Protein AF-A0A0F8YX59-F1 (afdb_monomer_lite)

Radius of gyration: 26.16 Å; chains: 1; bounding box: 55×34×69 Å

Structure (mmCIF, N/CA/C/O backbone):
data_AF-A0A0F8YX59-F1
#
_entry.id   AF-A0A0F8YX59-F1
#
loop_
_atom_site.group_PDB
_atom_site.id
_atom_site.type_symbol
_atom_site.label_atom_id
_atom_site.label_alt_id
_atom_site.label_comp_id
_atom_site.label_asym_id
_atom_site.label_entity_id
_atom_site.label_seq_id
_atom_site.pdbx_PDB_ins_code
_atom_site.Cartn_x
_atom_site.Cartn_y
_atom_site.Cartn_z
_atom_site.occupancy
_atom_site.B_iso_or_equiv
_atom_site.auth_seq_id
_atom_site.auth_comp_id
_atom_site.auth_asym_id
_atom_site.auth_atom_id
_atom_site.pdbx_PDB_model_num
ATOM 1 N N . ALA A 1 1 ? 4.159 14.745 10.167 1.00 48.19 1 ALA A N 1
ATOM 2 C CA . ALA A 1 1 ? 3.429 13.481 9.904 1.00 48.19 1 ALA A CA 1
ATOM 3 C C . ALA A 1 1 ? 4.314 12.383 9.289 1.00 48.19 1 ALA A C 1
ATOM 5 O O . ALA A 1 1 ? 4.331 11.285 9.830 1.00 48.19 1 ALA A O 1
ATOM 6 N N . MET A 1 2 ? 5.107 12.657 8.238 1.00 51.47 2 MET A N 1
ATOM 7 C CA . MET A 1 2 ? 5.949 11.642 7.561 1.00 51.47 2 MET A CA 1
ATOM 8 C C . MET A 1 2 ? 7.011 10.942 8.440 1.00 51.47 2 MET A C 1
ATOM 10 O O . MET A 1 2 ? 7.441 9.840 8.114 1.00 51.47 2 MET A O 1
ATOM 14 N N . SER A 1 3 ? 7.411 11.537 9.572 1.00 54.84 3 SER A N 1
ATOM 15 C CA . SER A 1 3 ? 8.396 10.950 10.503 1.00 54.84 3 SER A CA 1
ATOM 16 C C . SER A 1 3 ? 7.905 9.672 11.212 1.00 54.84 3 SER A C 1
ATOM 18 O O . SER A 1 3 ? 8.717 8.878 11.672 1.00 54.84 3 SER A O 1
ATOM 20 N N . MET A 1 4 ? 6.587 9.422 11.268 1.00 62.47 4 MET A N 1
ATOM 21 C CA . MET A 1 4 ? 6.027 8.251 11.968 1.00 62.47 4 MET A CA 1
ATOM 22 C C . MET A 1 4 ? 5.917 6.983 11.107 1.00 62.47 4 MET A C 1
ATOM 24 O O . MET A 1 4 ? 5.561 5.920 11.624 1.00 62.47 4 MET A O 1
ATOM 28 N N . ILE A 1 5 ? 6.207 7.062 9.807 1.00 66.31 5 ILE A N 1
ATOM 29 C CA . ILE A 1 5 ? 6.202 5.898 8.912 1.00 66.31 5 ILE A CA 1
ATOM 30 C C . ILE A 1 5 ? 7.367 4.982 9.326 1.00 66.31 5 ILE A C 1
ATOM 32 O O . ILE A 1 5 ? 8.494 5.464 9.431 1.00 66.31 5 ILE A O 1
ATOM 36 N N . ARG A 1 6 ? 7.080 3.686 9.564 1.00 64.44 6 ARG A N 1
ATOM 37 C CA . ARG A 1 6 ? 7.942 2.640 10.182 1.00 64.44 6 ARG A CA 1
ATOM 38 C C . ARG A 1 6 ? 7.880 2.515 11.720 1.00 64.44 6 ARG A C 1
ATOM 40 O O . ARG A 1 6 ? 8.476 1.600 12.270 1.00 64.44 6 ARG A O 1
ATOM 47 N N . SER A 1 7 ? 7.122 3.358 12.432 1.00 69.50 7 SER 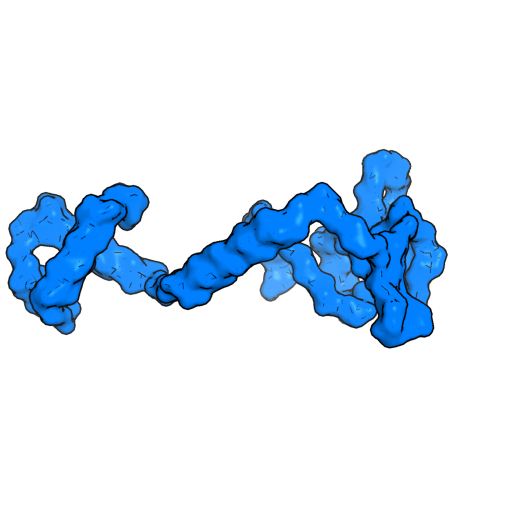A N 1
ATOM 48 C CA . SER A 1 7 ? 6.976 3.238 13.905 1.00 69.50 7 SER A CA 1
ATOM 49 C C . SER A 1 7 ? 6.127 2.046 14.369 1.00 69.50 7 SER A C 1
ATOM 51 O O . SER A 1 7 ? 6.234 1.604 15.510 1.00 69.50 7 SER A O 1
ATOM 53 N N . LYS A 1 8 ? 5.268 1.527 13.491 1.00 68.06 8 LYS A N 1
ATOM 54 C CA . LYS A 1 8 ? 4.422 0.355 13.723 1.00 68.06 8 LYS A CA 1
ATOM 55 C C . LYS A 1 8 ? 4.733 -0.659 12.627 1.00 68.06 8 LYS A C 1
ATOM 57 O O . LYS A 1 8 ? 4.971 -0.247 11.494 1.00 68.06 8 LYS A O 1
ATOM 62 N N . ASN A 1 9 ? 4.727 -1.953 12.952 1.00 74.75 9 ASN A N 1
ATOM 63 C CA . ASN A 1 9 ? 4.936 -3.046 11.994 1.00 74.75 9 ASN A CA 1
ATOM 64 C C . ASN A 1 9 ? 3.715 -3.192 11.060 1.00 74.75 9 ASN A C 1
ATOM 66 O O . ASN A 1 9 ? 2.947 -4.143 11.156 1.00 74.75 9 ASN A O 1
ATOM 70 N N . ILE A 1 10 ? 3.474 -2.165 10.247 1.00 82.88 10 ILE A N 1
ATOM 71 C CA . ILE A 1 10 ? 2.327 -2.008 9.359 1.00 82.88 10 ILE A CA 1
ATOM 72 C C . ILE A 1 10 ? 2.874 -1.748 7.961 1.00 82.88 10 ILE A C 1
ATOM 74 O O . ILE A 1 10 ? 3.751 -0.901 7.780 1.00 82.88 10 ILE A O 1
ATOM 78 N N . PHE A 1 11 ? 2.317 -2.441 6.974 1.00 83.00 11 PHE A N 1
ATOM 79 C CA . PHE A 1 11 ? 2.563 -2.149 5.570 1.00 83.00 11 PHE A CA 1
ATOM 80 C C . PHE A 1 11 ? 1.664 -0.996 5.125 1.00 83.00 11 PHE A C 1
ATOM 82 O O . PHE A 1 11 ? 0.449 -1.038 5.315 1.00 83.00 11 PHE A O 1
ATOM 89 N N . VAL A 1 12 ? 2.267 0.047 4.557 1.00 85.38 12 VAL A N 1
ATOM 90 C CA . VAL A 1 12 ? 1.553 1.214 4.029 1.00 85.38 12 VAL A CA 1
ATOM 91 C C . VAL A 1 12 ? 1.833 1.304 2.537 1.00 85.38 12 VAL A C 1
ATOM 93 O O . VAL A 1 12 ? 2.986 1.443 2.132 1.00 85.38 12 VAL A O 1
ATOM 96 N N . THR A 1 13 ? 0.778 1.242 1.730 1.00 89.62 13 THR A N 1
ATOM 97 C CA . THR A 1 13 ? 0.858 1.362 0.271 1.00 89.62 13 THR A CA 1
ATOM 98 C C . THR A 1 13 ? 0.258 2.694 -0.156 1.00 89.62 13 THR A C 1
ATOM 100 O O . THR A 1 13 ? -0.858 3.029 0.235 1.00 89.62 13 THR A O 1
ATOM 103 N N . PHE A 1 14 ? 1.001 3.456 -0.957 1.00 89.19 14 PHE A N 1
ATOM 104 C CA . PHE A 1 14 ? 0.532 4.710 -1.541 1.00 89.19 14 PHE A CA 1
ATOM 105 C C . PHE A 1 14 ? 0.180 4.484 -3.010 1.00 89.19 14 PHE A C 1
ATOM 107 O O . PHE A 1 14 ? 1.041 4.084 -3.793 1.00 89.19 14 PHE A O 1
ATOM 114 N N . CYS A 1 15 ? -1.066 4.766 -3.385 1.00 91.75 15 CYS A N 1
ATOM 115 C CA . CYS A 1 15 ? -1.487 4.801 -4.782 1.00 91.75 15 CYS A CA 1
ATOM 116 C C . CYS A 1 15 ? -1.291 6.223 -5.312 1.00 91.75 15 CYS A C 1
ATOM 118 O O . CYS A 1 15 ? -2.032 7.131 -4.941 1.00 91.75 15 CYS A O 1
ATOM 120 N N . VAL A 1 16 ? -0.268 6.414 -6.142 1.00 92.06 16 VAL A N 1
ATOM 121 C CA . VAL A 1 16 ? 0.068 7.705 -6.755 1.00 92.06 16 VAL A CA 1
ATOM 122 C C . VAL A 1 16 ? 0.215 7.554 -8.261 1.00 92.06 16 VAL A C 1
ATOM 124 O O . VAL A 1 16 ? 0.621 6.495 -8.735 1.00 92.06 16 VAL A O 1
ATOM 127 N N . ASN A 1 17 ? -0.076 8.623 -9.004 1.00 91.12 17 ASN A N 1
ATOM 128 C CA . ASN A 1 17 ? 0.051 8.632 -10.465 1.00 91.12 17 ASN A CA 1
ATOM 129 C C . ASN A 1 17 ? 1.503 8.416 -10.906 1.00 91.12 17 ASN A C 1
ATOM 131 O O . ASN A 1 17 ? 1.777 7.676 -11.847 1.00 91.12 17 ASN A O 1
ATOM 135 N N . SER A 1 18 ? 2.442 9.050 -10.204 1.00 92.31 18 SER A N 1
ATOM 136 C CA . SER A 1 18 ? 3.867 8.907 -10.450 1.00 92.31 18 SER A CA 1
ATOM 137 C C . SER A 1 18 ? 4.631 8.930 -9.137 1.00 92.31 18 SER A C 1
ATOM 139 O O . SER A 1 18 ? 4.351 9.727 -8.241 1.00 92.31 18 SER A O 1
ATOM 141 N N . ILE A 1 19 ? 5.651 8.079 -9.027 1.00 94.25 19 ILE A N 1
ATOM 142 C CA . ILE A 1 19 ? 6.541 8.112 -7.866 1.00 94.25 19 ILE A CA 1
ATOM 143 C C . ILE A 1 19 ? 7.356 9.409 -7.810 1.00 94.25 19 ILE A C 1
ATOM 145 O O . ILE A 1 19 ? 7.776 9.831 -6.736 1.00 94.25 19 ILE A O 1
ATOM 149 N N . PHE A 1 20 ? 7.584 10.053 -8.956 1.00 95.00 20 PHE A N 1
ATOM 150 C CA . PHE A 1 20 ? 8.429 11.243 -9.055 1.00 95.00 20 PHE A CA 1
ATOM 151 C C . PHE A 1 20 ? 7.801 12.489 -8.412 1.00 95.00 20 PHE A C 1
ATOM 153 O O . PHE A 1 20 ? 8.545 13.397 -8.030 1.00 95.00 20 PHE A O 1
ATOM 160 N N . ASP A 1 21 ? 6.479 12.479 -8.215 1.00 93.25 21 ASP A N 1
ATOM 161 C CA . ASP A 1 21 ? 5.724 13.526 -7.513 1.00 93.25 21 ASP A CA 1
ATOM 162 C C . ASP A 1 21 ? 5.882 13.445 -5.990 1.00 93.25 21 ASP A C 1
ATOM 164 O O . ASP A 1 21 ? 5.638 14.416 -5.273 1.00 93.25 21 ASP A O 1
ATOM 168 N N . LEU A 1 22 ? 6.301 12.288 -5.469 1.00 92.06 22 LEU A N 1
ATOM 169 C CA . LEU A 1 22 ? 6.514 12.115 -4.039 1.00 92.06 22 LEU A CA 1
ATOM 170 C C . LEU A 1 22 ? 7.731 12.907 -3.560 1.00 92.06 22 LEU A C 1
ATOM 172 O O . LEU A 1 22 ? 8.719 13.081 -4.281 1.00 92.06 22 LEU A O 1
ATOM 176 N N . ASP A 1 23 ? 7.690 13.330 -2.296 1.00 91.75 23 ASP A N 1
ATOM 177 C CA . ASP A 1 23 ? 8.824 13.994 -1.662 1.00 91.75 23 ASP A CA 1
ATOM 178 C C . ASP A 1 23 ? 10.056 13.072 -1.620 1.00 91.75 23 ASP A C 1
ATOM 180 O O . ASP A 1 23 ? 9.971 11.865 -1.364 1.00 91.75 23 ASP A O 1
ATOM 184 N N . LYS A 1 24 ? 11.232 13.660 -1.847 1.00 91.31 24 LYS A N 1
ATOM 185 C CA . LYS A 1 24 ? 12.509 12.949 -1.974 1.00 91.31 24 LYS A CA 1
ATOM 186 C C . LYS A 1 24 ? 12.805 12.112 -0.733 1.00 91.31 24 LYS A C 1
ATOM 188 O O . LYS A 1 24 ? 13.257 10.975 -0.851 1.00 91.31 24 LYS A O 1
ATOM 193 N N . ASN A 1 25 ? 12.529 12.653 0.450 1.00 90.25 25 ASN A N 1
ATOM 194 C CA . ASN A 1 25 ? 12.777 11.958 1.711 1.00 90.25 25 ASN A CA 1
ATOM 195 C C . ASN A 1 25 ? 11.891 10.718 1.877 1.00 90.25 25 ASN A C 1
ATOM 197 O O . ASN A 1 25 ? 12.344 9.704 2.411 1.00 90.25 25 ASN A O 1
ATOM 201 N N . LEU A 1 26 ? 10.649 10.767 1.388 1.00 90.00 26 LEU 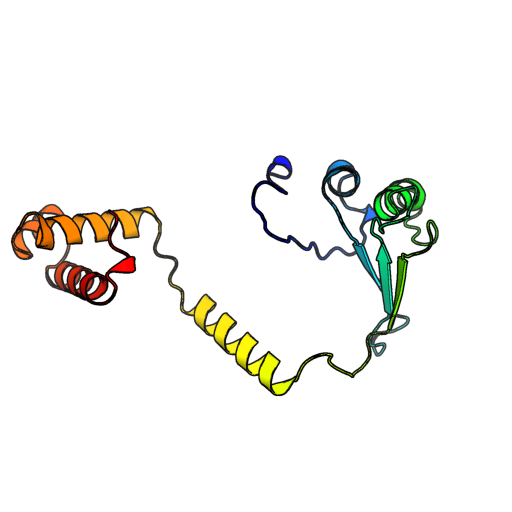A N 1
ATOM 202 C CA . LEU A 1 26 ? 9.743 9.625 1.441 1.00 90.00 26 LEU A CA 1
ATOM 203 C C . LEU A 1 26 ? 10.289 8.479 0.584 1.00 90.00 26 LEU A C 1
ATOM 205 O O . LEU A 1 26 ? 10.465 7.367 1.082 1.00 90.00 26 LEU A O 1
ATOM 209 N N . VAL A 1 27 ? 10.633 8.762 -0.673 1.00 91.88 27 VAL A N 1
ATOM 210 C CA . VAL A 1 27 ? 11.093 7.726 -1.608 1.00 91.88 27 VAL A CA 1
ATOM 211 C C . VAL A 1 27 ? 12.472 7.184 -1.228 1.00 91.88 27 VAL A C 1
ATOM 213 O O . VAL A 1 27 ? 12.684 5.976 -1.240 1.00 91.88 27 VAL A O 1
ATOM 216 N N . LEU A 1 28 ? 13.418 8.045 -0.840 1.00 91.81 28 LEU A N 1
ATOM 217 C CA . LEU A 1 28 ? 14.796 7.613 -0.582 1.00 91.81 28 LEU A CA 1
ATOM 218 C C . LEU A 1 28 ? 15.013 6.973 0.794 1.00 91.81 28 LEU A C 1
ATOM 220 O O . LEU A 1 28 ? 15.951 6.187 0.957 1.00 91.81 28 LEU A O 1
ATOM 224 N N . SER A 1 29 ? 14.199 7.308 1.796 1.00 89.00 29 SER A N 1
ATOM 225 C CA . SER A 1 29 ? 14.434 6.860 3.177 1.00 89.00 29 SER A CA 1
ATOM 226 C C . SER A 1 29 ? 13.350 5.943 3.736 1.00 89.00 29 SER A C 1
ATOM 228 O O . SER A 1 29 ? 13.616 5.256 4.729 1.00 89.00 29 SER A O 1
ATOM 230 N N . ARG A 1 30 ? 12.140 5.947 3.162 1.00 88.00 30 ARG A N 1
ATOM 231 C CA . ARG A 1 30 ? 10.971 5.258 3.735 1.00 88.00 30 ARG A CA 1
ATOM 232 C C . ARG A 1 30 ? 10.295 4.272 2.788 1.00 88.00 30 ARG A C 1
ATOM 234 O O . ARG A 1 30 ? 9.676 3.343 3.289 1.00 88.00 30 ARG A O 1
ATOM 241 N N . ALA A 1 31 ? 10.395 4.458 1.476 1.00 91.19 31 ALA A N 1
ATOM 242 C CA . ALA A 1 31 ? 9.832 3.516 0.520 1.00 91.19 31 ALA A CA 1
ATOM 243 C C . ALA A 1 31 ? 10.741 2.287 0.369 1.00 91.19 31 ALA A C 1
ATOM 245 O O . ALA A 1 31 ? 11.948 2.425 0.168 1.00 91.19 31 ALA A O 1
ATOM 246 N N . ASP A 1 32 ? 10.144 1.099 0.462 1.00 91.56 32 ASP A N 1
ATOM 247 C CA . ASP A 1 32 ? 10.854 -0.180 0.344 1.00 91.56 32 ASP A CA 1
ATOM 248 C C . ASP A 1 32 ? 10.614 -0.855 -1.025 1.00 91.56 32 ASP A C 1
ATOM 250 O O . ASP A 1 32 ? 11.463 -1.606 -1.510 1.00 91.56 32 ASP A O 1
ATOM 254 N N . ALA A 1 33 ? 9.483 -0.564 -1.680 1.00 94.12 33 ALA A N 1
ATOM 255 C CA . ALA A 1 33 ? 9.138 -1.094 -2.996 1.00 94.12 33 ALA A CA 1
ATOM 256 C C . ALA A 1 33 ? 8.225 -0.139 -3.783 1.00 94.12 33 ALA A C 1
ATOM 258 O O . ALA A 1 33 ? 7.444 0.617 -3.205 1.00 94.12 33 ALA A O 1
ATOM 259 N N . LEU A 1 34 ? 8.301 -0.222 -5.111 1.00 95.88 34 LEU A N 1
ATOM 260 C CA . LEU A 1 34 ? 7.383 0.400 -6.063 1.00 95.88 34 LEU A CA 1
ATOM 261 C C . LEU A 1 34 ? 6.814 -0.666 -6.991 1.00 95.88 34 LEU A C 1
ATOM 263 O O . LEU A 1 34 ? 7.561 -1.469 -7.548 1.00 95.88 34 LEU A O 1
ATOM 267 N N . LEU A 1 35 ? 5.507 -0.596 -7.219 1.00 95.62 35 LEU A N 1
ATOM 268 C CA . LEU A 1 35 ? 4.816 -1.311 -8.281 1.00 95.62 35 LEU A CA 1
ATOM 269 C C . LEU A 1 35 ? 4.308 -0.280 -9.295 1.00 95.62 35 LEU A C 1
ATOM 271 O O . LEU A 1 35 ? 3.329 0.414 -9.045 1.00 95.62 35 LEU A O 1
ATOM 275 N N . HIS A 1 36 ? 5.008 -0.140 -10.417 1.00 95.19 36 HIS A N 1
ATOM 276 C CA . HIS A 1 36 ? 4.606 0.747 -11.502 1.00 95.19 36 HIS A CA 1
ATOM 277 C C . HIS A 1 36 ? 3.644 0.007 -12.427 1.00 95.19 36 HIS A C 1
ATOM 279 O O . HIS A 1 36 ? 4.047 -0.942 -13.098 1.00 95.19 36 HIS A O 1
ATOM 285 N N . VAL A 1 37 ? 2.384 0.432 -12.446 1.00 92.94 37 VAL A N 1
ATOM 286 C CA . VAL A 1 37 ? 1.342 -0.126 -13.312 1.00 92.94 37 VAL A CA 1
ATOM 287 C C . VAL A 1 37 ? 1.209 0.741 -14.560 1.00 92.94 37 VAL A C 1
ATOM 289 O O . VAL A 1 37 ? 1.129 1.963 -14.455 1.00 92.94 37 VAL A O 1
ATOM 292 N N . TYR A 1 38 ? 1.198 0.112 -15.733 1.00 91.56 38 TYR A N 1
ATOM 293 C CA . TYR A 1 38 ? 1.093 0.788 -17.026 1.00 91.56 38 TYR A CA 1
ATOM 294 C C . TYR A 1 38 ? 0.319 -0.073 -18.030 1.00 91.56 38 TYR A C 1
ATOM 296 O O . TYR A 1 38 ? 0.364 -1.299 -17.975 1.00 91.56 38 TYR A O 1
ATOM 304 N N . GLY A 1 39 ? -0.391 0.553 -18.963 1.00 89.62 39 GLY A N 1
ATOM 305 C CA . GLY A 1 39 ? -1.186 -0.125 -19.990 1.00 89.62 39 GLY A CA 1
ATOM 306 C C . GLY A 1 39 ? -1.172 0.664 -21.293 1.00 89.62 39 GLY A C 1
ATOM 307 O O . GLY A 1 39 ? -0.851 1.850 -21.296 1.00 89.62 39 GLY A O 1
ATOM 308 N N . GLU A 1 40 ? -1.488 -0.002 -22.398 1.00 82.81 40 GLU A N 1
ATOM 309 C CA . GLU A 1 40 ? -1.487 0.615 -23.736 1.00 82.81 40 GLU A CA 1
ATOM 310 C C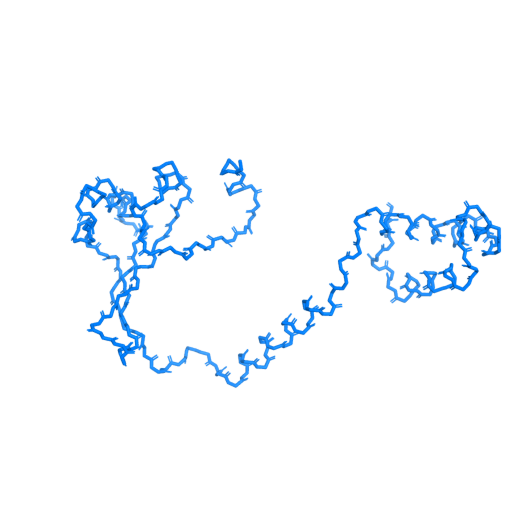 . GLU A 1 40 ? -2.872 1.165 -24.135 1.00 82.81 40 GLU A C 1
ATOM 312 O O . GLU A 1 40 ? -2.980 1.903 -25.111 1.00 82.81 40 GLU A O 1
ATOM 317 N N . GLY A 1 41 ? -3.934 0.864 -23.375 1.00 81.94 41 GLY A N 1
ATOM 318 C CA . GLY A 1 41 ? -5.287 1.354 -23.650 1.00 81.94 41 GLY A CA 1
ATOM 319 C C . GLY A 1 41 ? -6.300 1.054 -22.542 1.00 81.94 41 GLY A C 1
ATOM 320 O O . GLY A 1 41 ? -5.981 0.402 -21.553 1.00 81.94 41 GLY A O 1
ATOM 321 N N . LEU A 1 42 ? -7.542 1.514 -22.727 1.00 75.44 42 LEU A N 1
ATOM 322 C CA . LEU A 1 42 ? -8.627 1.400 -21.734 1.00 75.44 42 LEU A CA 1
ATOM 323 C C . LEU A 1 42 ? -9.104 -0.041 -21.484 1.00 75.44 42 LEU A C 1
ATOM 325 O O . LEU A 1 42 ? -9.629 -0.332 -20.415 1.00 75.44 42 LEU A O 1
ATOM 329 N N . VAL A 1 43 ? -8.941 -0.931 -22.467 1.00 80.75 43 VAL A N 1
ATOM 330 C CA . VAL A 1 43 ? -9.369 -2.345 -22.393 1.00 80.75 43 VAL A CA 1
ATOM 331 C C . VAL A 1 43 ? -8.211 -3.265 -21.972 1.00 80.75 43 VAL A C 1
ATOM 333 O O . VAL A 1 43 ? -8.382 -4.470 -21.798 1.00 80.75 43 VAL A O 1
ATOM 336 N N . ASP A 1 44 ? -7.009 -2.709 -21.811 1.00 83.69 44 ASP A N 1
ATOM 337 C CA . ASP A 1 44 ? -5.840 -3.461 -21.380 1.00 83.69 44 ASP A CA 1
ATOM 338 C C . ASP A 1 44 ? -5.940 -3.752 -19.877 1.00 83.69 44 ASP A C 1
ATOM 340 O O . ASP A 1 44 ? -6.096 -2.842 -19.065 1.00 83.69 44 ASP A O 1
ATOM 344 N N . ARG A 1 45 ? -5.802 -5.027 -19.492 1.00 83.88 45 ARG A N 1
ATOM 345 C CA . ARG A 1 45 ? -5.699 -5.427 -18.074 1.00 83.88 45 ARG A CA 1
ATOM 346 C C . ARG A 1 45 ? -4.477 -4.807 -17.398 1.00 83.88 45 ARG A C 1
ATOM 348 O O . ARG A 1 45 ? -4.423 -4.724 -16.174 1.00 83.88 45 ARG A O 1
ATOM 355 N N . GLY A 1 46 ? -3.508 -4.375 -18.199 1.00 91.31 46 GLY A N 1
ATOM 356 C CA . GLY A 1 46 ? -2.329 -3.672 -17.753 1.00 91.31 46 GLY A CA 1
ATOM 357 C C . GLY A 1 46 ? -1.152 -4.602 -17.495 1.00 91.31 46 GLY A C 1
ATOM 358 O O . GLY A 1 46 ? -1.233 -5.832 -17.402 1.00 91.31 46 GLY A O 1
ATOM 359 N N . ARG A 1 47 ? -0.004 -3.958 -17.390 1.00 92.94 47 ARG A N 1
ATOM 360 C CA . ARG A 1 47 ? 1.297 -4.532 -17.092 1.00 92.94 47 ARG A CA 1
ATOM 361 C C . ARG A 1 47 ? 1.803 -3.895 -15.812 1.00 92.94 47 ARG A C 1
ATOM 363 O O . ARG A 1 47 ? 1.350 -2.824 -15.405 1.00 92.94 47 ARG A O 1
ATOM 370 N N . PHE A 1 48 ? 2.768 -4.548 -15.189 1.00 94.38 48 PHE A N 1
ATOM 371 C CA . PHE A 1 48 ? 3.437 -3.986 -14.032 1.00 94.38 48 PHE A CA 1
ATOM 372 C C . PHE A 1 48 ? 4.942 -4.180 -14.114 1.00 94.38 48 PHE A C 1
ATOM 374 O O . PHE A 1 48 ? 5.440 -5.165 -14.658 1.00 94.38 48 PHE A O 1
ATOM 381 N N . ALA A 1 49 ? 5.657 -3.230 -13.528 1.00 95.94 49 ALA A N 1
ATOM 382 C CA . ALA A 1 49 ? 7.084 -3.284 -13.292 1.00 95.94 49 ALA A CA 1
ATOM 383 C C . ALA A 1 49 ? 7.346 -3.033 -11.804 1.00 95.94 49 ALA A C 1
ATOM 385 O O . ALA A 1 49 ? 6.911 -2.022 -11.253 1.00 95.94 49 ALA A O 1
ATOM 386 N N . SER A 1 50 ? 8.048 -3.947 -11.140 1.00 96.19 50 SER A N 1
ATOM 387 C CA . SER A 1 50 ? 8.369 -3.814 -9.717 1.00 96.19 50 SER A CA 1
ATOM 388 C C . SER A 1 50 ? 9.811 -3.356 -9.515 1.00 96.19 50 SER A C 1
ATOM 390 O O . SER A 1 50 ? 10.730 -3.955 -10.081 1.00 96.19 50 SER A O 1
ATOM 392 N N . PHE A 1 51 ? 10.017 -2.366 -8.652 1.00 96.19 51 PHE A N 1
ATOM 393 C CA . PHE A 1 51 ? 11.332 -1.856 -8.271 1.00 96.19 51 PHE A CA 1
ATOM 394 C C . PHE A 1 51 ? 11.494 -1.954 -6.759 1.00 96.19 51 PHE A C 1
ATOM 396 O O . PHE A 1 51 ? 10.757 -1.322 -6.007 1.00 96.19 51 PHE A O 1
ATOM 403 N N . PHE A 1 52 ? 12.459 -2.744 -6.313 1.00 95.38 52 PHE A N 1
ATOM 404 C CA . PHE A 1 52 ? 12.805 -2.912 -4.906 1.00 95.38 52 PHE A CA 1
ATOM 405 C C . PHE A 1 52 ? 14.266 -3.360 -4.796 1.00 95.38 52 PHE A C 1
ATOM 407 O O . PHE A 1 52 ? 14.904 -3.730 -5.785 1.00 95.38 52 PHE A O 1
ATOM 414 N N . LYS A 1 53 ? 14.821 -3.325 -3.586 1.00 94.44 53 LYS A N 1
ATOM 415 C CA . LYS A 1 53 ? 16.169 -3.837 -3.327 1.00 94.44 53 LYS A CA 1
ATOM 416 C C . LYS A 1 53 ? 16.129 -5.359 -3.160 1.00 94.44 53 LYS A C 1
ATOM 418 O O . LYS A 1 53 ? 15.728 -5.848 -2.105 1.00 94.44 53 LYS A O 1
ATOM 423 N N . ALA A 1 54 ? 16.540 -6.115 -4.179 1.00 91.62 54 ALA A N 1
ATOM 424 C CA . ALA A 1 54 ? 16.598 -7.573 -4.087 1.00 91.62 54 ALA A CA 1
ATOM 425 C C . ALA A 1 54 ? 17.845 -8.059 -3.324 1.00 91.62 54 ALA A C 1
ATOM 427 O O . ALA A 1 54 ? 18.872 -7.378 -3.259 1.00 91.62 54 ALA A O 1
ATOM 428 N N . LYS A 1 55 ? 17.775 -9.275 -2.767 1.00 85.94 55 LYS A N 1
ATOM 429 C CA . LYS A 1 55 ? 18.927 -9.951 -2.153 1.00 85.94 55 LYS A CA 1
ATOM 430 C C . LYS A 1 55 ? 19.937 -10.295 -3.256 1.00 85.94 55 LYS A C 1
ATOM 432 O O . LYS A 1 55 ? 19.719 -11.233 -4.011 1.00 85.94 55 LYS A O 1
ATOM 437 N N . GLY A 1 56 ? 21.005 -9.504 -3.363 1.00 87.19 56 GLY A N 1
ATOM 438 C CA . GLY A 1 56 ? 22.027 -9.617 -4.415 1.00 87.19 56 GLY A CA 1
ATOM 439 C C . GLY A 1 56 ? 22.178 -8.365 -5.283 1.00 87.19 56 GLY A C 1
ATOM 440 O O . GLY A 1 56 ? 23.175 -8.239 -5.989 1.00 87.19 56 GLY A O 1
ATOM 441 N N . ASP A 1 57 ? 21.251 -7.407 -5.199 1.00 87.75 57 ASP A N 1
ATOM 442 C CA . ASP A 1 57 ? 21.438 -6.108 -5.844 1.00 87.75 57 ASP A CA 1
ATOM 443 C C . ASP A 1 57 ? 22.508 -5.294 -5.089 1.00 87.75 57 ASP A C 1
ATOM 445 O O . ASP A 1 57 ? 22.445 -5.127 -3.867 1.00 87.75 57 ASP A O 1
ATOM 449 N N . GLN A 1 58 ? 23.474 -4.735 -5.824 1.00 89.06 58 GLN A N 1
ATOM 450 C CA . GLN A 1 58 ? 24.501 -3.842 -5.265 1.00 89.06 58 GLN A CA 1
ATOM 451 C C . GLN A 1 58 ? 23.933 -2.476 -4.856 1.00 89.06 58 GLN A C 1
ATOM 453 O O . GLN A 1 58 ? 24.493 -1.789 -4.003 1.00 89.06 58 GLN A O 1
ATOM 458 N N . PHE A 1 59 ? 22.813 -2.075 -5.455 1.00 89.06 59 PHE A N 1
ATOM 459 C CA . PHE A 1 59 ? 22.183 -0.783 -5.229 1.00 89.06 59 PHE A CA 1
ATOM 460 C C . PHE A 1 59 ? 20.667 -0.919 -5.112 1.00 89.06 59 PHE A C 1
ATOM 462 O O . PHE A 1 59 ? 20.056 -1.875 -5.581 1.00 89.06 59 PHE A O 1
ATOM 469 N N . ASP A 1 60 ? 20.048 0.069 -4.478 1.00 93.94 60 ASP A N 1
ATOM 470 C CA . ASP A 1 60 ? 18.599 0.127 -4.363 1.00 93.94 60 ASP A CA 1
ATOM 471 C C . ASP A 1 60 ? 17.989 0.659 -5.666 1.00 93.94 60 ASP A C 1
ATOM 473 O O . ASP A 1 60 ? 18.147 1.835 -6.014 1.00 93.94 60 ASP A O 1
ATOM 477 N N . ARG A 1 61 ? 17.306 -0.223 -6.401 1.00 95.00 61 ARG A N 1
ATOM 478 C CA . ARG A 1 61 ? 16.735 0.102 -7.710 1.00 95.00 61 ARG A CA 1
ATOM 479 C C . ARG A 1 61 ? 15.659 1.171 -7.637 1.00 95.00 61 ARG A C 1
ATOM 481 O O . ARG A 1 61 ? 15.582 1.987 -8.547 1.00 95.00 61 ARG A O 1
ATOM 488 N N . LEU A 1 62 ? 14.868 1.199 -6.567 1.00 95.19 62 LEU A N 1
ATOM 489 C CA . LEU A 1 62 ? 13.831 2.206 -6.364 1.00 95.19 62 LEU A CA 1
ATOM 490 C C . LEU A 1 62 ? 14.449 3.593 -6.175 1.00 95.19 62 LEU A C 1
ATOM 492 O O . LEU A 1 62 ? 14.035 4.572 -6.797 1.00 95.19 62 LEU A O 1
ATOM 496 N N . LYS A 1 63 ? 15.486 3.672 -5.340 1.00 94.44 63 LYS A N 1
ATOM 497 C CA . LYS A 1 63 ? 16.187 4.935 -5.084 1.00 94.44 63 LYS A CA 1
ATOM 498 C C . LYS A 1 63 ? 16.905 5.429 -6.329 1.00 94.44 63 LYS A C 1
ATOM 500 O O . LYS A 1 63 ? 16.834 6.613 -6.647 1.00 94.44 63 LYS A O 1
ATOM 505 N N . PHE A 1 64 ? 17.557 4.521 -7.052 1.00 94.88 64 PHE A N 1
ATOM 506 C CA . PHE A 1 64 ? 18.199 4.839 -8.322 1.00 94.88 64 PHE A CA 1
ATOM 507 C C . PHE A 1 64 ? 17.166 5.319 -9.348 1.00 94.88 64 PHE A C 1
ATOM 509 O O . PHE A 1 64 ? 17.361 6.359 -9.969 1.00 94.88 64 PHE A O 1
ATOM 516 N N . LEU A 1 65 ? 16.023 4.635 -9.460 1.00 96.00 65 LEU A N 1
ATOM 517 C CA . LEU A 1 65 ? 14.929 5.034 -10.345 1.00 96.00 65 LEU A CA 1
ATOM 518 C C . LEU A 1 65 ? 14.496 6.466 -1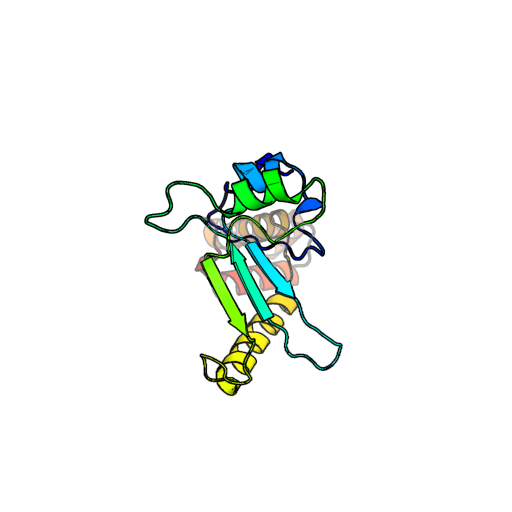0.053 1.00 96.00 65 LEU A C 1
ATOM 520 O O . LEU A 1 65 ? 14.422 7.285 -10.959 1.00 96.00 65 LEU A O 1
ATOM 524 N N . TYR A 1 66 ? 14.261 6.788 -8.782 1.00 95.88 66 TYR A N 1
ATOM 525 C CA . TYR A 1 66 ? 13.838 8.123 -8.387 1.00 95.88 66 TYR A CA 1
ATOM 526 C C . TYR A 1 66 ? 14.890 9.187 -8.722 1.00 95.88 66 TYR A C 1
ATOM 528 O O . TYR A 1 66 ? 14.562 10.213 -9.311 1.00 95.88 66 TYR A O 1
ATOM 536 N N . LEU A 1 67 ? 16.162 8.949 -8.390 1.00 94.44 67 LEU A N 1
ATOM 537 C CA . LEU A 1 67 ? 17.232 9.928 -8.608 1.00 94.44 67 LEU A CA 1
ATOM 538 C C . LEU A 1 67 ? 17.476 10.225 -10.093 1.00 94.44 67 LEU A C 1
ATOM 540 O O . LEU A 1 67 ? 17.646 11.388 -10.456 1.00 94.44 67 LEU A O 1
ATOM 544 N N . TYR A 1 68 ? 17.478 9.198 -10.942 1.00 93.69 68 TYR A N 1
ATOM 545 C CA . TYR A 1 68 ? 17.762 9.350 -12.372 1.00 93.69 68 TYR A CA 1
ATOM 546 C C . TYR A 1 68 ? 16.509 9.672 -13.192 1.00 93.69 68 TYR A C 1
ATOM 548 O O . TYR A 1 68 ? 16.584 10.400 -14.182 1.00 93.69 68 TYR A O 1
ATOM 556 N N . GLY A 1 69 ? 15.355 9.155 -12.775 1.00 93.94 69 GLY A N 1
ATOM 557 C CA . GLY A 1 69 ? 14.082 9.294 -13.469 1.00 93.94 69 GLY A CA 1
ATOM 558 C C . GLY A 1 69 ? 13.364 10.611 -13.199 1.00 93.94 69 GLY A C 1
ATOM 559 O O . GLY A 1 69 ? 12.722 11.125 -14.111 1.00 93.94 69 GLY A O 1
ATOM 560 N N . LYS A 1 70 ? 13.510 11.217 -12.007 1.00 93.88 70 LYS A N 1
ATOM 561 C CA . LYS A 1 70 ? 12.696 12.376 -11.581 1.00 93.88 70 LYS A CA 1
ATOM 562 C C . LYS A 1 70 ? 12.754 13.573 -12.528 1.00 93.88 70 LYS A C 1
ATOM 564 O O . LYS A 1 70 ? 11.736 14.219 -12.737 1.00 93.88 70 LYS A O 1
ATOM 569 N N . LYS A 1 71 ? 13.915 13.870 -13.121 1.00 91.50 71 LYS A N 1
ATOM 570 C CA . LYS A 1 71 ? 14.064 15.028 -14.024 1.00 91.50 71 LYS A CA 1
ATOM 571 C C . LYS A 1 71 ? 13.181 14.919 -15.274 1.00 91.50 71 LYS A C 1
ATOM 573 O O . LYS A 1 71 ? 12.697 15.934 -15.757 1.00 91.50 71 LYS A O 1
ATOM 578 N N . PHE A 1 72 ? 12.987 13.705 -15.787 1.00 93.75 72 PHE A N 1
ATOM 579 C CA . PHE A 1 72 ? 12.293 13.447 -17.054 1.00 93.75 72 PHE A CA 1
ATOM 580 C C . PHE A 1 72 ? 11.091 12.511 -16.902 1.00 93.75 72 PHE A C 1
ATOM 582 O O . PHE A 1 72 ? 10.585 12.002 -17.895 1.00 93.75 72 PHE A O 1
ATOM 589 N N . TYR A 1 73 ? 10.676 12.231 -15.665 1.00 93.25 73 TYR A N 1
ATOM 590 C CA . TYR A 1 73 ? 9.630 11.262 -15.336 1.00 93.25 73 TYR A CA 1
ATOM 591 C C . TYR A 1 73 ? 9.850 9.892 -15.999 1.00 93.25 73 TYR A C 1
ATOM 593 O O . TYR A 1 73 ? 8.918 9.201 -16.404 1.00 93.25 73 TYR A O 1
ATOM 601 N N . SER A 1 74 ? 11.116 9.493 -16.117 1.00 93.19 74 SER A N 1
ATOM 602 C CA . SER A 1 74 ? 11.501 8.304 -16.867 1.00 93.19 74 SER A CA 1
ATOM 603 C C . SER A 1 74 ? 11.611 7.081 -15.967 1.00 93.19 74 SER A C 1
ATOM 605 O O . SER A 1 74 ? 12.380 7.076 -15.006 1.00 93.19 74 SER A O 1
ATOM 607 N N . TYR A 1 75 ? 10.922 6.006 -16.350 1.00 93.62 75 TYR A N 1
ATOM 608 C CA . TYR A 1 75 ? 11.015 4.699 -15.695 1.00 93.62 75 TYR A CA 1
ATOM 609 C C . TYR A 1 75 ? 12.045 3.756 -16.345 1.00 93.62 75 TYR A C 1
ATOM 611 O O . TYR A 1 75 ? 12.108 2.574 -16.015 1.00 93.62 75 TYR A O 1
ATOM 619 N N . SER A 1 76 ? 12.850 4.250 -17.294 1.00 89.88 76 SER A N 1
ATOM 620 C CA . SER A 1 76 ? 13.712 3.396 -18.124 1.00 89.88 76 SER A CA 1
ATOM 621 C C . SER A 1 76 ? 14.983 2.899 -17.429 1.00 89.88 76 SER A C 1
ATOM 623 O O . SER A 1 76 ? 15.565 1.902 -17.861 1.00 89.88 76 SER A O 1
ATOM 625 N N . LYS A 1 77 ? 15.444 3.584 -16.372 1.00 91.06 77 LYS A N 1
ATOM 626 C CA . LYS A 1 77 ? 16.6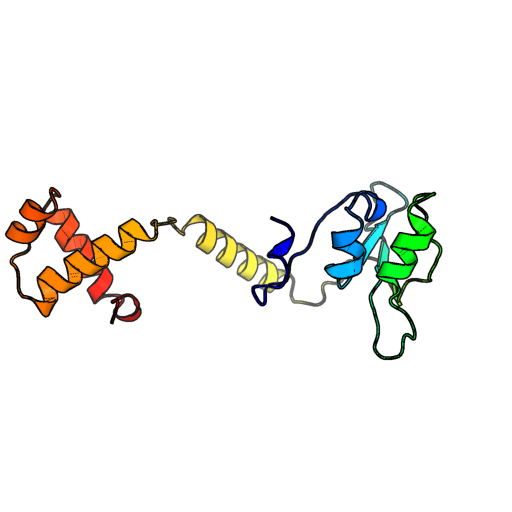68 3.240 -15.636 1.00 91.06 77 LYS A CA 1
ATOM 627 C C . LYS A 1 77 ? 16.449 3.389 -14.126 1.00 91.06 77 LYS A C 1
ATOM 629 O O . LYS A 1 77 ? 16.022 4.458 -13.696 1.00 91.06 77 LYS A O 1
ATOM 634 N N . PRO A 1 78 ? 16.784 2.371 -13.314 1.00 93.50 78 PRO A N 1
ATOM 635 C CA . PRO A 1 78 ? 17.369 1.083 -13.689 1.00 93.50 78 PRO A CA 1
ATOM 636 C C . PRO A 1 78 ? 16.300 0.144 -14.271 1.00 93.50 78 PRO A C 1
ATOM 638 O O . PRO A 1 78 ? 15.118 0.462 -14.258 1.00 93.50 78 PRO A O 1
ATOM 641 N N . ARG A 1 79 ? 16.691 -1.035 -14.766 1.00 92.69 79 ARG A N 1
ATOM 642 C CA . ARG A 1 79 ? 15.710 -2.061 -15.155 1.00 92.69 79 ARG A CA 1
ATOM 643 C C . ARG A 1 79 ? 14.939 -2.533 -13.916 1.00 92.69 79 ARG A C 1
ATOM 645 O O . ARG A 1 79 ? 15.542 -2.741 -12.860 1.00 92.69 79 ARG A O 1
ATOM 652 N N . ALA A 1 80 ? 13.632 -2.737 -14.059 1.00 95.12 80 ALA A N 1
ATOM 653 C CA . ALA A 1 80 ? 12.791 -3.312 -13.011 1.00 95.12 80 ALA A CA 1
ATOM 654 C C . ALA A 1 80 ? 13.276 -4.711 -12.592 1.00 95.12 80 ALA A C 1
ATOM 656 O O . ALA A 1 80 ? 13.883 -5.430 -13.390 1.00 95.12 80 ALA A O 1
ATOM 657 N N . ASN A 1 81 ? 13.006 -5.095 -11.343 1.00 95.81 81 ASN A N 1
ATOM 658 C CA . ASN A 1 81 ? 13.290 -6.440 -10.835 1.00 95.81 81 ASN A CA 1
ATOM 659 C C . ASN A 1 81 ? 12.417 -7.480 -11.539 1.00 95.81 81 ASN A C 1
ATOM 661 O O . ASN A 1 81 ? 12.918 -8.501 -11.999 1.00 95.81 81 ASN A O 1
ATOM 665 N N . PHE A 1 82 ? 11.125 -7.179 -11.656 1.00 94.50 82 PHE A N 1
ATOM 666 C CA . PHE A 1 82 ? 10.149 -8.005 -12.350 1.00 94.50 82 PHE A CA 1
ATOM 667 C C . PHE A 1 82 ? 9.307 -7.141 -13.269 1.00 94.50 82 PHE A C 1
ATOM 669 O O . PHE A 1 82 ? 9.002 -5.989 -12.954 1.00 94.50 82 PHE A O 1
ATOM 676 N N . ILE A 1 83 ? 8.945 -7.720 -14.407 1.00 95.06 83 ILE A N 1
ATOM 677 C CA . ILE A 1 83 ? 8.020 -7.145 -15.373 1.00 95.06 83 ILE A CA 1
ATOM 678 C C . ILE A 1 83 ? 7.010 -8.240 -15.685 1.00 95.06 83 ILE A C 1
ATOM 680 O O . ILE A 1 83 ? 7.404 -9.357 -16.019 1.00 95.06 83 ILE A O 1
ATOM 684 N N . GLY A 1 84 ? 5.728 -7.931 -15.549 1.00 92.75 84 GLY A N 1
ATOM 685 C CA . GLY A 1 84 ? 4.654 -8.899 -15.713 1.00 92.75 84 GLY A CA 1
ATOM 686 C C . GLY A 1 84 ? 3.396 -8.282 -16.304 1.00 92.75 84 GLY A C 1
ATOM 687 O O . GLY A 1 84 ? 3.317 -7.075 -16.545 1.00 92.75 84 GLY A O 1
ATOM 688 N N . LYS A 1 85 ? 2.408 -9.140 -16.552 1.00 91.88 85 LYS A N 1
ATOM 689 C CA . LYS A 1 85 ? 1.069 -8.765 -17.013 1.00 91.88 85 LYS A CA 1
ATOM 690 C C . LYS A 1 85 ? 0.045 -9.206 -15.980 1.00 91.88 85 LYS A C 1
ATOM 692 O O . LYS A 1 85 ? 0.221 -10.259 -15.368 1.00 91.88 85 LYS A O 1
ATOM 697 N N . PHE A 1 86 ? -1.019 -8.431 -15.812 1.00 90.00 86 PHE A N 1
ATOM 698 C CA . PHE A 1 86 ? -2.161 -8.881 -15.025 1.00 90.00 86 PHE A CA 1
ATOM 699 C C . PHE A 1 86 ? -2.976 -9.878 -15.853 1.00 90.00 86 PHE A C 1
ATOM 701 O O . PHE A 1 86 ? -3.607 -9.521 -16.850 1.00 90.00 86 PHE A O 1
ATOM 708 N N . VAL A 1 87 ? -2.910 -11.151 -15.466 1.00 88.00 87 VAL A N 1
ATOM 709 C CA . VAL A 1 87 ? -3.676 -12.237 -16.089 1.00 88.00 87 VAL A CA 1
ATOM 710 C C . VAL A 1 87 ? -5.052 -12.369 -15.438 1.00 88.00 87 VAL A C 1
ATOM 712 O O . VAL A 1 87 ? -5.327 -11.756 -14.409 1.00 88.00 87 VAL A O 1
ATOM 715 N N . LYS A 1 88 ? -5.956 -13.124 -16.072 1.00 84.50 88 LYS A N 1
ATOM 716 C CA . LYS A 1 88 ? -7.260 -13.449 -15.474 1.00 84.50 88 LYS A CA 1
ATOM 717 C C . LYS A 1 88 ? -7.119 -14.410 -14.296 1.00 84.50 88 LYS A C 1
ATOM 719 O O . LYS A 1 88 ? -7.955 -14.382 -13.404 1.00 84.50 88 LYS A O 1
ATOM 724 N N . ASP A 1 89 ? -6.067 -15.215 -14.311 1.00 85.19 89 ASP A N 1
ATOM 725 C CA . ASP A 1 89 ? -5.865 -16.268 -13.334 1.00 85.19 89 ASP A CA 1
ATOM 726 C C . ASP A 1 89 ? -5.572 -15.660 -11.963 1.00 85.19 89 ASP A C 1
ATOM 728 O O . ASP A 1 89 ? -4.572 -14.966 -11.757 1.00 85.19 89 ASP A O 1
ATOM 732 N N . PHE A 1 90 ? -6.482 -15.909 -11.030 1.00 80.56 90 PHE A N 1
ATOM 733 C CA . PHE A 1 90 ? -6.287 -15.586 -9.631 1.00 80.56 90 PHE A CA 1
ATOM 734 C C . PHE A 1 90 ? -5.422 -16.667 -8.981 1.00 80.56 90 PHE A C 1
ATOM 736 O O . PHE A 1 90 ? -5.586 -17.859 -9.225 1.00 80.56 90 PHE A O 1
ATOM 743 N N . VAL A 1 91 ? -4.485 -16.244 -8.133 1.00 85.94 91 VAL A N 1
ATOM 744 C CA . VAL A 1 91 ? -3.585 -17.160 -7.405 1.00 85.94 91 VAL A CA 1
ATOM 745 C C . VAL A 1 91 ? -4.323 -17.898 -6.275 1.00 85.94 91 VAL A C 1
ATOM 747 O O . VAL A 1 91 ? -3.820 -18.879 -5.734 1.00 85.94 91 VAL A O 1
ATOM 750 N N . VAL A 1 92 ? -5.514 -17.423 -5.911 1.00 88.06 92 VAL A N 1
ATOM 751 C CA . VAL A 1 92 ? -6.367 -17.950 -4.840 1.00 88.06 92 VAL A CA 1
ATOM 752 C C . VAL A 1 92 ? -7.748 -18.287 -5.395 1.00 88.06 92 VAL A C 1
ATOM 754 O O . VAL A 1 92 ? -8.122 -17.772 -6.447 1.00 88.06 92 VAL A O 1
ATOM 757 N N . ASP A 1 93 ? -8.512 -19.120 -4.690 1.00 90.62 93 ASP A N 1
ATOM 758 C CA . ASP A 1 93 ? -9.921 -19.346 -5.022 1.00 90.62 93 ASP A CA 1
ATOM 759 C C . ASP A 1 93 ? -10.686 -18.013 -4.937 1.00 90.62 93 ASP A C 1
ATOM 761 O O . ASP A 1 93 ? -10.800 -17.404 -3.869 1.00 90.62 93 ASP A O 1
ATOM 765 N N . GLU A 1 94 ? -11.154 -17.530 -6.089 1.00 89.69 94 GLU A N 1
ATOM 766 C CA . GLU A 1 94 ? -11.807 -16.226 -6.231 1.00 89.69 94 GLU A CA 1
ATOM 767 C C . GLU A 1 94 ? -13.111 -16.156 -5.425 1.00 89.69 94 GLU A C 1
ATOM 769 O O . GLU A 1 94 ? -13.407 -15.132 -4.805 1.00 89.69 94 GLU A O 1
ATOM 774 N N . VAL A 1 95 ? -13.863 -17.260 -5.379 1.00 92.25 95 VAL A N 1
ATOM 775 C CA . VAL A 1 95 ? -15.145 -17.328 -4.674 1.00 92.25 95 VAL A CA 1
ATOM 776 C C . VAL A 1 95 ? -14.905 -17.262 -3.172 1.00 92.25 95 VAL A C 1
ATOM 778 O O . VAL A 1 95 ? -15.545 -16.471 -2.475 1.00 92.25 95 VAL A O 1
ATOM 781 N N . GLU A 1 96 ? -13.954 -18.049 -2.667 1.00 93.44 96 GLU A N 1
ATOM 782 C CA . GLU A 1 96 ? -13.609 -18.021 -1.246 1.00 93.44 96 GLU A CA 1
ATOM 783 C C . GLU A 1 96 ? -13.064 -16.644 -0.829 1.00 93.44 96 GLU A C 1
ATOM 785 O O . GLU A 1 96 ? -13.455 -16.098 0.209 1.00 93.44 96 GLU A O 1
ATOM 790 N N . TYR A 1 97 ? -12.200 -16.050 -1.657 1.00 90.31 97 TYR A N 1
ATOM 791 C CA . TYR A 1 97 ? -11.600 -14.745 -1.396 1.00 90.31 97 TYR A CA 1
ATOM 792 C C . TYR A 1 97 ? -12.646 -13.630 -1.264 1.00 90.31 97 TYR A C 1
ATOM 794 O O . TYR A 1 97 ? -12.606 -12.865 -0.294 1.00 90.31 97 TYR A O 1
ATOM 802 N N . GLU A 1 98 ? -13.602 -13.537 -2.193 1.00 91.19 98 GLU A N 1
ATOM 803 C CA . GLU A 1 98 ? -14.633 -12.491 -2.154 1.00 91.19 98 GLU A CA 1
ATOM 804 C C . GLU A 1 98 ? -15.570 -12.650 -0.945 1.00 91.19 98 GLU A C 1
ATOM 806 O O . GLU A 1 98 ? -15.916 -11.655 -0.301 1.00 91.19 98 GLU A O 1
ATOM 811 N N . VAL A 1 99 ? -15.896 -13.885 -0.540 1.00 95.19 99 VAL A N 1
ATOM 812 C CA . VAL A 1 99 ? -16.665 -14.141 0.693 1.00 95.19 99 VAL A CA 1
ATOM 813 C C . VAL A 1 99 ? -15.906 -13.653 1.930 1.00 95.19 99 VAL A C 1
ATOM 815 O O . VAL A 1 99 ? -16.477 -12.972 2.790 1.00 95.19 99 VAL A O 1
ATOM 818 N N . GLN A 1 100 ? -14.611 -13.968 2.036 1.00 92.94 100 GLN A N 1
ATOM 819 C CA . GLN A 1 100 ? -13.796 -13.510 3.163 1.00 92.94 100 GLN A CA 1
ATOM 820 C C . GLN A 1 100 ? -13.691 -11.981 3.189 1.00 92.94 100 GLN A C 1
ATOM 822 O O . GLN A 1 100 ? 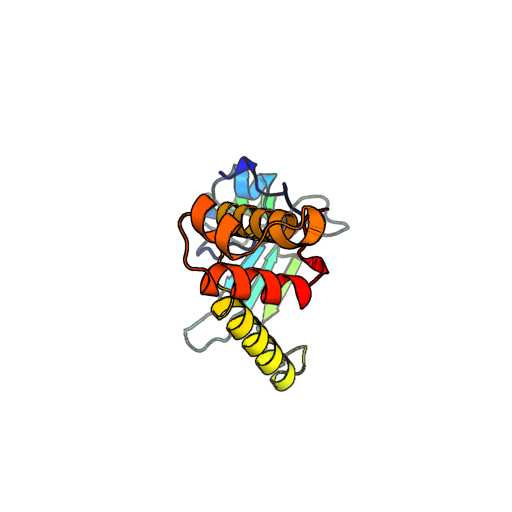-13.893 -11.362 4.236 1.00 92.94 100 GLN A O 1
ATOM 827 N N . LYS A 1 101 ? -13.419 -11.360 2.041 1.00 90.50 101 LYS A N 1
ATOM 828 C CA . LYS A 1 101 ? -13.325 -9.905 1.886 1.00 90.50 101 LYS A CA 1
ATOM 829 C C . LYS A 1 101 ? -14.607 -9.206 2.337 1.00 90.50 101 LYS A C 1
ATOM 831 O O . LYS A 1 101 ? -14.524 -8.292 3.159 1.00 90.50 101 LYS A O 1
ATOM 836 N N . GLN A 1 102 ? -15.773 -9.669 1.882 1.00 91.62 102 GLN A N 1
ATOM 837 C CA . GLN A 1 102 ? -17.058 -9.089 2.278 1.00 91.62 102 GLN A CA 1
ATOM 838 C C . GLN A 1 102 ? -17.275 -9.184 3.793 1.00 91.62 102 GLN A C 1
ATOM 840 O O . GLN A 1 102 ? -17.575 -8.183 4.438 1.00 91.62 102 GLN A O 1
ATOM 845 N N . LYS A 1 103 ? -16.984 -10.343 4.398 1.00 94.12 103 LYS A N 1
ATOM 846 C CA . LYS A 1 103 ? -17.071 -10.540 5.854 1.00 94.12 103 LYS A CA 1
ATOM 847 C C . LYS A 1 103 ? -16.226 -9.535 6.648 1.00 94.12 103 LYS A C 1
ATOM 849 O O . LYS A 1 103 ? -16.652 -9.069 7.707 1.00 94.12 103 LYS A O 1
ATOM 854 N N . TYR A 1 104 ? -15.018 -9.211 6.183 1.00 89.06 104 TYR A N 1
ATOM 855 C CA . TYR A 1 104 ? -14.166 -8.218 6.847 1.00 89.06 104 TYR A CA 1
ATOM 856 C C . TYR A 1 104 ? -14.667 -6.786 6.650 1.00 89.06 104 TYR A C 1
ATOM 858 O O . TYR A 1 104 ? -14.579 -5.997 7.593 1.00 89.06 104 TYR A O 1
ATOM 866 N N . ILE A 1 105 ? -15.211 -6.463 5.474 1.00 87.94 105 ILE A N 1
ATOM 867 C CA . ILE A 1 105 ? -15.844 -5.166 5.202 1.00 87.94 105 ILE A CA 1
ATOM 868 C C . ILE A 1 105 ? -17.048 -4.975 6.123 1.00 87.94 105 ILE A C 1
ATOM 870 O O . ILE A 1 105 ? -17.109 -3.974 6.832 1.00 87.94 105 ILE A O 1
ATOM 874 N N . ASP A 1 106 ? -17.945 -5.956 6.195 1.00 91.94 106 ASP A N 1
ATOM 875 C CA . ASP A 1 106 ? -19.136 -5.892 7.045 1.00 91.94 106 ASP A CA 1
ATOM 876 C C . ASP A 1 106 ? -18.750 -5.744 8.516 1.00 91.94 106 ASP A C 1
ATOM 878 O O . ASP A 1 106 ? -19.302 -4.916 9.236 1.00 91.94 106 ASP A O 1
ATOM 882 N N . LYS A 1 107 ? -17.731 -6.488 8.962 1.00 89.56 107 LYS A N 1
ATOM 883 C CA . LYS A 1 107 ? -17.189 -6.363 10.318 1.00 89.56 107 LYS A CA 1
ATOM 884 C C . LYS A 1 107 ? -16.618 -4.973 10.591 1.00 89.56 107 LYS A C 1
ATOM 886 O O . LYS A 1 107 ? -16.771 -4.481 11.705 1.00 89.56 107 LYS A O 1
ATOM 891 N N . PHE A 1 108 ? -15.932 -4.373 9.620 1.00 83.94 108 PHE A N 1
ATOM 892 C CA . PHE A 1 108 ? -15.370 -3.029 9.742 1.00 83.94 108 PHE A CA 1
ATOM 893 C C . PHE A 1 108 ? -16.473 -1.965 9.782 1.00 83.94 108 PHE A C 1
ATOM 895 O O . PHE A 1 108 ? -16.437 -1.094 10.646 1.00 83.94 108 PHE A O 1
ATOM 902 N N . LEU A 1 109 ? -17.481 -2.072 8.912 1.00 85.56 109 LEU A N 1
ATOM 903 C CA . LEU A 1 109 ? -18.626 -1.158 8.865 1.00 85.56 109 LEU A CA 1
ATOM 904 C C . LEU A 1 109 ? -19.522 -1.278 10.105 1.00 85.56 109 LEU A C 1
ATOM 906 O O . LEU A 1 109 ? -20.017 -0.273 10.603 1.00 85.56 109 LEU A O 1
ATOM 910 N N . ALA A 1 110 ? -19.687 -2.489 10.642 1.00 84.94 110 ALA A N 1
ATOM 911 C CA . ALA A 1 110 ? -20.416 -2.736 11.885 1.00 84.94 110 ALA A CA 1
ATOM 912 C C . ALA A 1 110 ? -19.626 -2.330 13.141 1.00 84.94 110 ALA A C 1
ATOM 914 O O . ALA A 1 110 ? -20.170 -2.331 14.248 1.00 84.94 110 ALA A O 1
ATOM 915 N N . GLN A 1 111 ? -18.333 -2.012 13.010 1.00 77.00 111 GLN A N 1
ATOM 916 C CA . GLN A 1 111 ? -17.513 -1.605 14.139 1.00 77.00 111 GLN A CA 1
ATOM 917 C C . GLN A 1 111 ? -17.836 -0.153 14.510 1.00 77.00 111 GLN A C 1
ATOM 919 O O . GLN A 1 111 ? -17.230 0.787 14.002 1.00 77.00 111 GLN A O 1
ATOM 924 N N . GLU A 1 112 ? -18.760 0.048 15.453 1.00 62.69 112 GLU A N 1
ATOM 925 C CA . GLU A 1 112 ? -18.900 1.353 16.098 1.00 62.69 112 GLU A CA 1
ATOM 926 C C . GLU A 1 112 ? -17.568 1.717 16.770 1.00 62.69 112 GLU A C 1
ATOM 928 O O . GLU A 1 112 ? -17.081 1.030 17.681 1.00 62.69 112 GLU A O 1
ATOM 933 N N . VAL A 1 113 ? -16.948 2.808 16.317 1.00 62.56 113 VAL A N 1
ATOM 934 C CA . VAL A 1 113 ? -15.724 3.346 16.916 1.00 62.56 113 VAL A CA 1
ATOM 935 C C . VAL A 1 113 ? -16.090 3.988 18.255 1.00 62.56 113 VAL A C 1
ATOM 937 O O . VAL A 1 113 ? -16.135 5.207 18.394 1.00 62.56 113 VAL A O 1
ATOM 940 N N . LYS A 1 114 ? -16.353 3.171 19.281 1.00 64.38 114 LYS A N 1
ATOM 941 C CA . LYS A 1 114 ? -16.442 3.670 20.656 1.00 64.38 114 LYS A CA 1
ATOM 942 C C . LYS A 1 114 ? -15.096 4.285 21.022 1.00 64.38 114 LYS A C 1
ATOM 944 O O . LYS A 1 114 ? -14.077 3.584 21.045 1.00 64.38 114 LYS A O 1
ATOM 949 N N . GLY A 1 115 ? -15.087 5.587 21.299 1.00 71.81 115 GLY A N 1
ATOM 950 C CA . GLY A 1 115 ? -13.871 6.317 21.645 1.00 71.81 115 GLY A CA 1
ATOM 951 C C . GLY A 1 115 ? -13.158 5.699 22.853 1.00 71.81 115 GLY A C 1
ATOM 952 O O . GLY A 1 115 ? -13.791 5.143 23.752 1.00 71.81 115 GLY A O 1
ATOM 953 N N . LYS A 1 116 ? -11.825 5.827 22.915 1.00 71.62 116 LYS A N 1
ATOM 954 C CA . LYS A 1 116 ? -11.000 5.306 24.028 1.00 71.62 116 LYS A CA 1
ATOM 955 C C . LYS A 1 116 ? -11.525 5.756 25.402 1.00 71.62 116 LYS A C 1
ATOM 957 O O . LYS A 1 116 ? -11.533 4.970 26.344 1.00 71.62 116 LYS A O 1
ATOM 962 N N . ARG A 1 117 ? -12.019 6.999 25.487 1.00 75.12 117 ARG A N 1
ATOM 963 C CA . ARG A 1 117 ? -12.636 7.578 26.692 1.00 75.12 117 ARG A CA 1
ATOM 964 C C . ARG A 1 117 ? -13.928 6.861 27.089 1.00 75.12 117 ARG A C 1
ATOM 966 O O . ARG A 1 117 ? -14.099 6.554 28.260 1.00 75.12 117 ARG A O 1
ATOM 973 N N . GLN A 1 118 ? -14.786 6.542 26.121 1.00 80.38 118 GLN A N 1
ATOM 974 C CA . GLN A 1 118 ? -16.044 5.836 26.367 1.00 80.38 118 GLN A CA 1
ATOM 975 C C . GLN A 1 118 ? -15.793 4.415 26.883 1.00 80.38 118 GLN A C 1
ATOM 977 O O . GLN A 1 118 ? -16.393 4.019 27.871 1.00 80.38 118 GLN A O 1
ATOM 982 N N . ARG A 1 119 ? -14.833 3.682 26.302 1.00 79.44 119 ARG A N 1
ATOM 983 C CA . ARG A 1 119 ? -14.451 2.348 26.807 1.00 79.44 119 ARG A CA 1
ATOM 984 C C . ARG A 1 119 ? -13.862 2.389 28.218 1.00 79.44 119 ARG A C 1
ATOM 986 O O . ARG A 1 119 ? -14.148 1.510 29.020 1.00 79.44 119 ARG A O 1
ATOM 993 N N . SER A 1 120 ? -13.041 3.398 28.519 1.00 80.12 120 SER A N 1
ATOM 994 C CA . SER A 1 120 ? -12.480 3.581 29.865 1.00 80.12 120 SER A CA 1
ATOM 995 C C . SER A 1 120 ? -13.571 3.875 30.893 1.00 80.12 120 SER A C 1
ATOM 997 O O . SER A 1 120 ? -13.522 3.359 32.003 1.00 80.12 120 SER A O 1
ATOM 999 N N . TYR A 1 121 ? -14.552 4.691 30.513 1.00 85.06 121 TYR A N 1
ATOM 1000 C CA . TYR A 1 121 ? -15.685 5.045 31.356 1.00 85.06 121 TYR A CA 1
ATOM 1001 C C . TYR A 1 121 ? -16.619 3.849 31.600 1.00 85.06 121 TYR A C 1
ATOM 1003 O O . TYR A 1 121 ? -16.945 3.546 32.743 1.00 85.06 121 TYR A O 1
ATOM 1011 N N . GLU A 1 122 ? -16.972 3.106 30.544 1.00 86.00 122 GLU A N 1
ATOM 1012 C CA . GLU A 1 122 ? -17.766 1.873 30.642 1.00 86.00 122 GLU A CA 1
ATOM 1013 C C . GLU A 1 122 ? -17.051 0.798 31.489 1.00 86.00 122 GLU A C 1
ATOM 1015 O O . GLU A 1 122 ? -17.689 0.132 32.304 1.00 86.00 122 GLU A O 1
ATOM 1020 N N . GLY A 1 123 ? -15.723 0.672 31.368 1.00 84.75 123 GLY A N 1
ATOM 1021 C CA . GLY A 1 123 ? -14.920 -0.232 32.201 1.00 84.75 123 GLY A CA 1
ATOM 1022 C C . GLY A 1 123 ? -14.884 0.161 33.683 1.00 84.75 123 GLY A C 1
ATOM 1023 O O . GLY A 1 123 ? -14.958 -0.709 34.548 1.00 84.75 123 GLY A O 1
ATOM 1024 N N . LEU A 1 124 ? -14.828 1.461 33.990 1.00 86.56 124 LEU A N 1
ATOM 1025 C CA . LEU A 1 124 ? -14.901 1.958 35.368 1.00 86.56 124 LEU A CA 1
ATOM 1026 C C . LEU A 1 124 ? -16.276 1.674 35.988 1.00 86.56 124 LEU A C 1
ATOM 1028 O O . LEU A 1 124 ? -16.345 1.167 37.103 1.00 86.56 124 LEU A O 1
ATOM 1032 N N . ILE A 1 125 ? -17.359 1.913 35.241 1.00 88.50 125 ILE A N 1
ATOM 1033 C CA . ILE A 1 125 ? -18.726 1.563 35.661 1.00 88.50 125 ILE A CA 1
ATOM 1034 C C . ILE A 1 125 ? -18.838 0.069 35.977 1.00 88.50 125 ILE A C 1
ATOM 1036 O O . ILE A 1 125 ? -19.407 -0.302 37.005 1.00 88.50 125 ILE A O 1
ATOM 1040 N N . PHE A 1 126 ? -18.290 -0.790 35.114 1.00 87.44 126 PHE A N 1
ATOM 1041 C CA . PHE A 1 126 ? -18.295 -2.232 35.341 1.00 87.44 126 PHE A CA 1
ATOM 1042 C C . PHE A 1 126 ? -17.572 -2.608 36.642 1.00 87.44 126 PHE A C 1
ATOM 1044 O O . PHE A 1 126 ? -18.127 -3.348 37.452 1.00 87.44 126 PHE A O 1
ATOM 1051 N N . ASN A 1 127 ? -16.375 -2.060 36.878 1.00 86.56 127 ASN A N 1
ATOM 1052 C CA . ASN A 1 127 ? -15.604 -2.339 38.091 1.00 86.56 127 ASN A CA 1
ATOM 1053 C C . ASN A 1 127 ? -16.312 -1.850 39.366 1.00 86.56 127 ASN A C 1
ATOM 1055 O O . ASN A 1 127 ? -16.335 -2.585 40.352 1.00 86.56 127 ASN A O 1
ATOM 1059 N N . LEU A 1 128 ? -16.951 -0.675 39.340 1.00 88.00 128 LEU A N 1
ATOM 1060 C CA . LEU A 1 128 ? -17.723 -0.163 40.480 1.00 88.00 128 LEU A CA 1
ATOM 1061 C C . LEU A 1 128 ? -18.889 -1.090 40.848 1.00 88.00 128 LEU A C 1
ATOM 1063 O O . LEU A 1 128 ? -19.105 -1.395 42.019 1.00 88.00 128 LEU A O 1
ATOM 1067 N N . VAL A 1 129 ? -19.636 -1.574 39.852 1.00 87.69 129 VAL A N 1
ATOM 1068 C CA . VAL A 1 129 ? -20.787 -2.453 40.105 1.00 87.69 129 VAL A CA 1
ATOM 1069 C C . VAL A 1 129 ? -20.339 -3.863 40.498 1.00 87.69 129 VAL A C 1
ATOM 1071 O O . VAL A 1 129 ? -20.939 -4.469 41.383 1.00 87.69 129 VAL A O 1
ATOM 1074 N N . ARG A 1 130 ? -19.305 -4.410 39.844 1.00 85.38 130 ARG A N 1
ATOM 1075 C CA . ARG A 1 130 ? -18.934 -5.824 39.994 1.00 85.38 130 ARG A CA 1
ATOM 1076 C C . ARG A 1 130 ? -17.906 -6.091 41.091 1.00 85.38 130 ARG A C 1
ATOM 1078 O O . ARG A 1 130 ? -18.064 -7.074 41.807 1.00 85.38 130 ARG A O 1
ATOM 1085 N N . ASN A 1 131 ? -16.877 -5.254 41.211 1.00 83.25 131 ASN A N 1
ATOM 1086 C CA . ASN A 1 131 ? -15.768 -5.478 42.146 1.00 83.25 131 ASN A CA 1
ATOM 1087 C C . ASN A 1 131 ? -15.980 -4.720 43.457 1.00 83.25 131 ASN A C 1
ATOM 1089 O O . ASN A 1 131 ? -15.720 -5.261 44.525 1.00 83.25 131 ASN A O 1
ATOM 1093 N N . GLU A 1 132 ? -16.500 -3.494 43.381 1.00 85.25 132 GLU A N 1
ATOM 1094 C CA . GLU A 1 132 ? -16.766 -2.666 44.566 1.00 85.25 132 GLU A CA 1
ATOM 1095 C C . GLU A 1 132 ? -18.210 -2.795 45.084 1.00 85.25 132 GLU A C 1
ATOM 1097 O O . GLU A 1 132 ? -18.575 -2.190 46.086 1.00 85.25 132 GLU A O 1
ATOM 1102 N N . SER A 1 133 ? -19.026 -3.647 44.447 1.00 86.00 133 SER A N 1
ATOM 1103 C CA . SER A 1 133 ? -20.389 -4.007 44.874 1.00 86.00 133 SER A CA 1
ATOM 1104 C C . SER A 1 133 ? -21.371 -2.832 45.007 1.00 86.00 133 SER A C 1
ATOM 1106 O O . SER A 1 133 ? -22.363 -2.929 45.737 1.00 86.00 133 SER A O 1
ATOM 1108 N N . TYR A 1 134 ? -21.153 -1.730 44.281 1.00 88.69 134 TYR A N 1
ATOM 1109 C CA . TYR A 1 134 ? -22.105 -0.619 44.247 1.00 88.69 134 TYR A CA 1
ATOM 1110 C C . TYR A 1 134 ? -23.425 -1.031 43.588 1.00 88.69 134 TYR A C 1
ATOM 1112 O O . TYR A 1 134 ? -23.458 -1.761 42.590 1.00 88.69 134 TYR A O 1
ATOM 1120 N N . LYS A 1 135 ? -24.550 -0.503 44.090 1.00 90.44 135 LYS A N 1
ATOM 1121 C CA . LYS A 1 135 ? -25.851 -0.773 43.468 1.00 90.44 135 LYS A CA 1
ATOM 1122 C C . LYS A 1 135 ? -25.925 -0.067 42.108 1.00 90.44 135 LYS A C 1
ATOM 1124 O O . LYS A 1 135 ? -25.630 1.125 42.029 1.00 90.44 135 LYS A O 1
ATOM 1129 N N . PRO A 1 136 ? -26.452 -0.712 41.048 1.00 87.31 136 PRO A N 1
ATOM 1130 C CA . PRO A 1 136 ? -26.578 -0.087 39.727 1.00 87.31 136 PRO A CA 1
ATOM 1131 C C . PRO A 1 136 ? -27.332 1.251 39.721 1.00 87.31 136 PRO A C 1
ATOM 1133 O O . PRO A 1 136 ? -27.047 2.110 38.895 1.00 87.31 136 PRO A O 1
ATOM 1136 N N . LYS A 1 137 ? -28.277 1.450 40.653 1.00 90.38 137 LYS A N 1
ATOM 1137 C CA . LYS A 1 137 ? -29.002 2.721 40.821 1.00 90.38 137 LYS A CA 1
ATOM 1138 C C . LYS A 1 137 ? -28.116 3.855 41.351 1.00 90.38 137 LYS A C 1
ATOM 1140 O O . LYS A 1 137 ? -28.316 5.003 40.975 1.00 90.38 137 LYS A O 1
ATOM 1145 N N . GLU A 1 138 ? -27.164 3.542 42.225 1.00 89.00 138 GLU A N 1
ATOM 1146 C CA . GLU A 1 138 ? -26.241 4.523 42.806 1.00 89.00 138 GLU A CA 1
ATOM 1147 C C . GLU A 1 138 ? -25.197 4.934 41.772 1.00 89.00 138 GLU A C 1
ATOM 1149 O O . GLU A 1 138 ? -24.981 6.125 41.563 1.00 89.00 138 GLU A O 1
ATOM 1154 N N . VAL A 1 139 ? -24.649 3.958 41.040 1.00 89.31 139 VAL A N 1
ATOM 1155 C CA . VAL A 1 139 ? -23.713 4.223 39.939 1.00 89.31 139 VAL A CA 1
ATOM 1156 C C . VAL A 1 139 ? -24.390 5.025 38.831 1.00 89.31 139 VAL A C 1
ATOM 1158 O O . VAL A 1 139 ? -23.808 5.996 38.369 1.00 89.31 139 VAL A O 1
ATOM 1161 N N . ALA A 1 140 ? -25.633 4.699 38.457 1.00 91.25 140 ALA A N 1
ATOM 1162 C CA . ALA A 1 140 ? -26.418 5.476 37.490 1.00 91.25 140 ALA A CA 1
ATOM 1163 C C . ALA A 1 140 ? -26.547 6.956 37.892 1.00 91.25 140 ALA A C 1
ATOM 1165 O O . ALA A 1 140 ? -26.364 7.843 37.062 1.00 91.25 140 ALA A O 1
ATOM 1166 N N . LYS A 1 141 ? -26.789 7.223 39.183 1.00 91.88 141 LYS A N 1
ATOM 1167 C CA . LYS A 1 141 ? -26.880 8.585 39.720 1.00 91.88 141 LYS A CA 1
ATOM 1168 C C . LYS A 1 141 ? -25.536 9.319 39.673 1.00 91.88 141 LYS A C 1
ATOM 1170 O O . LYS A 1 141 ? -25.511 10.478 39.288 1.00 91.88 141 LYS A O 1
ATOM 1175 N N . MET A 1 142 ? -24.437 8.657 40.045 1.00 88.88 142 MET A N 1
ATOM 1176 C CA . MET A 1 142 ? -23.082 9.238 39.999 1.00 88.88 142 MET A CA 1
ATOM 1177 C C . MET A 1 142 ? -22.597 9.488 38.567 1.00 88.88 142 MET A C 1
ATOM 1179 O O . MET A 1 142 ? -21.862 10.434 38.308 1.00 88.88 142 MET A O 1
ATOM 1183 N N . ALA A 1 143 ? -22.990 8.609 37.651 1.00 86.12 143 ALA A N 1
ATOM 1184 C CA . ALA A 1 143 ? -22.634 8.645 36.244 1.00 86.12 143 ALA A CA 1
ATOM 1185 C C . ALA A 1 143 ? -23.551 9.560 35.411 1.00 86.12 143 ALA A C 1
ATOM 1187 O O . ALA A 1 143 ? -23.267 9.767 34.237 1.00 86.12 143 ALA A O 1
ATOM 1188 N N . GLU A 1 144 ? -24.631 10.088 35.997 1.00 89.25 144 GLU A N 1
ATOM 1189 C CA . GLU A 1 144 ? -25.651 10.897 35.313 1.00 89.25 144 GLU A CA 1
ATOM 1190 C C . GLU A 1 144 ? -26.255 10.194 34.081 1.00 89.25 144 GLU A C 1
ATOM 1192 O O . GLU A 1 144 ? -26.538 10.804 33.051 1.00 89.25 144 GLU A O 1
ATOM 1197 N N . VAL A 1 145 ? -26.468 8.878 34.181 1.00 89.81 145 VAL A N 1
ATOM 1198 C CA . VAL A 1 145 ? -27.047 8.053 33.110 1.00 89.81 145 VAL A CA 1
ATOM 1199 C C . VAL A 1 145 ? -28.206 7.210 33.621 1.00 89.81 145 VAL A C 1
ATOM 1201 O O . VAL A 1 145 ? -28.335 6.942 34.813 1.00 89.81 145 VAL A O 1
ATOM 1204 N N . ASP A 1 146 ? -29.045 6.739 32.701 1.00 91.75 146 ASP A N 1
ATOM 1205 C CA . ASP A 1 146 ? -30.148 5.850 33.047 1.00 91.75 146 ASP A CA 1
ATOM 1206 C C . ASP A 1 146 ? -29.666 4.472 33.550 1.00 91.75 146 ASP A C 1
ATOM 1208 O O . ASP A 1 146 ? -28.647 3.924 33.112 1.00 91.75 146 ASP A O 1
ATOM 1212 N N . VAL A 1 147 ? -30.439 3.870 34.458 1.00 91.31 147 VAL A N 1
ATOM 1213 C CA . VAL A 1 147 ? -30.132 2.562 35.060 1.00 91.31 147 VAL A CA 1
ATOM 1214 C C . VAL A 1 147 ? -30.078 1.449 34.005 1.00 91.31 147 VAL A C 1
ATOM 1216 O O . VAL A 1 147 ? -29.298 0.502 34.146 1.00 91.31 147 VAL A O 1
ATOM 1219 N N . VAL A 1 148 ? -30.869 1.544 32.931 1.00 92.19 148 VAL A N 1
ATOM 1220 C CA . VAL A 1 148 ? -30.850 0.593 31.809 1.00 92.19 148 VAL A CA 1
ATOM 1221 C C . VAL A 1 148 ? -29.498 0.624 31.098 1.00 92.19 148 VAL A C 1
ATOM 1223 O O . VAL A 1 148 ? -28.968 -0.432 30.746 1.00 92.19 148 VAL A O 1
ATOM 1226 N N . THR A 1 149 ? -28.894 1.805 30.957 1.00 86.88 149 THR A N 1
ATOM 1227 C CA . THR A 1 149 ? -27.563 1.973 30.358 1.00 86.88 149 THR A CA 1
ATOM 1228 C C . THR A 1 149 ? -26.497 1.262 31.186 1.00 86.88 149 THR A C 1
ATOM 1230 O O . THR A 1 149 ? -25.708 0.499 30.629 1.00 86.88 149 THR A O 1
ATOM 1233 N N . ILE A 1 150 ? -26.525 1.417 32.515 1.00 90.56 150 ILE A N 1
ATOM 1234 C CA . ILE A 1 150 ? -25.611 0.704 33.423 1.00 90.56 150 ILE A CA 1
ATOM 1235 C C . ILE A 1 150 ? -25.770 -0.814 33.278 1.00 90.56 150 ILE A C 1
ATOM 1237 O O . ILE A 1 150 ? -24.781 -1.524 33.113 1.00 90.56 150 ILE A O 1
ATOM 1241 N N . ARG A 1 151 ? -27.008 -1.325 33.265 1.00 90.62 151 ARG A N 1
ATOM 1242 C CA . ARG A 1 151 ? -27.273 -2.766 33.090 1.00 90.62 151 ARG A CA 1
ATOM 1243 C C . ARG A 1 151 ? -26.747 -3.296 31.760 1.00 90.62 151 ARG A C 1
ATOM 1245 O O . ARG A 1 151 ? -26.147 -4.367 31.729 1.00 90.62 151 ARG A O 1
ATOM 1252 N N . ARG A 1 152 ? -26.942 -2.547 30.672 1.00 89.62 152 ARG A N 1
ATOM 1253 C CA . ARG A 1 152 ? -26.438 -2.912 29.341 1.00 89.62 152 ARG A CA 1
ATOM 1254 C C . ARG A 1 152 ? -24.909 -2.977 29.325 1.00 89.62 152 ARG A C 1
ATOM 1256 O O . ARG A 1 152 ? -24.362 -3.912 28.747 1.00 89.62 152 ARG A O 1
ATOM 1263 N N . ILE A 1 153 ? -24.233 -2.018 29.964 1.00 87.69 153 ILE A N 1
ATOM 1264 C CA . ILE A 1 153 ? -22.768 -2.011 30.096 1.00 87.69 153 ILE A CA 1
ATOM 1265 C C . ILE A 1 153 ? -22.306 -3.243 30.877 1.00 87.69 153 ILE A C 1
ATOM 1267 O O . ILE A 1 153 ? -21.437 -3.968 30.402 1.00 87.69 153 ILE A O 1
ATOM 1271 N N . VAL A 1 154 ? -22.922 -3.527 32.027 1.00 88.69 154 VAL A N 1
ATOM 1272 C CA . VAL A 1 154 ? -22.550 -4.682 32.857 1.00 88.69 154 VAL A CA 1
ATOM 1273 C C . VAL A 1 154 ? -22.698 -5.993 32.082 1.00 88.69 154 VAL A C 1
ATOM 1275 O O . VAL A 1 154 ? -21.722 -6.729 31.950 1.00 88.69 154 VAL A O 1
ATOM 1278 N N . LEU A 1 155 ? -23.858 -6.226 31.460 1.00 89.38 155 LEU A N 1
ATOM 1279 C CA . LEU A 1 155 ? -24.117 -7.421 30.646 1.00 89.38 155 LEU A CA 1
ATOM 1280 C C . LEU A 1 155 ? -23.126 -7.579 29.484 1.00 89.38 155 LEU A C 1
ATOM 1282 O O . LEU A 1 155 ? -22.714 -8.689 29.150 1.00 89.38 155 LEU A O 1
ATOM 1286 N N . PHE A 1 156 ? -22.734 -6.478 28.841 1.00 85.38 156 PHE A N 1
ATOM 1287 C CA . PHE A 1 156 ? -21.778 -6.519 27.736 1.00 85.38 156 PHE A CA 1
ATOM 1288 C C . PHE A 1 156 ? -20.392 -7.010 28.183 1.00 85.38 156 PHE A C 1
ATOM 1290 O O . PHE A 1 156 ? -19.782 -7.822 27.480 1.00 85.38 156 PHE A O 1
ATOM 1297 N N . TYR A 1 157 ? -19.906 -6.541 29.338 1.00 83.56 157 TYR A N 1
ATOM 1298 C CA . TYR A 1 157 ? -18.599 -6.921 29.887 1.00 83.56 157 TYR A CA 1
ATOM 1299 C C . TYR A 1 157 ? -18.611 -8.310 30.541 1.00 83.56 157 TYR A C 1
ATOM 1301 O O . TYR A 1 157 ? -17.628 -9.035 30.400 1.00 83.56 157 TYR A O 1
ATOM 1309 N N . GLU A 1 158 ? -19.722 -8.732 31.155 1.00 84.50 158 GLU A N 1
ATOM 1310 C CA . GLU A 1 158 ? -19.892 -10.109 31.651 1.00 84.50 158 GLU A CA 1
ATOM 1311 C C . GLU A 1 158 ? -19.795 -11.138 30.517 1.00 84.50 158 GLU A C 1
ATOM 1313 O O . GLU A 1 158 ? -19.105 -12.147 30.644 1.00 84.50 158 GLU A O 1
ATOM 1318 N N . ASN A 1 159 ? -20.410 -10.841 29.369 1.00 83.62 159 ASN A N 1
ATOM 1319 C CA . ASN A 1 159 ? -20.362 -11.705 28.187 1.00 83.62 159 ASN A CA 1
ATOM 1320 C C . ASN A 1 159 ? -19.026 -11.629 27.423 1.00 83.62 159 ASN A C 1
ATOM 1322 O O . ASN A 1 159 ? -18.772 -12.448 26.542 1.00 83.62 159 ASN A O 1
ATOM 1326 N N . ASN A 1 160 ? -18.163 -10.654 27.734 1.00 78.19 160 ASN A N 1
ATOM 1327 C CA . ASN A 1 160 ? -16.877 -10.444 27.063 1.00 78.19 160 ASN A CA 1
ATOM 1328 C C . ASN A 1 160 ? -15.745 -10.164 28.073 1.00 78.19 160 ASN A C 1
ATOM 1330 O O . ASN A 1 160 ? -15.142 -9.084 28.038 1.00 78.19 160 ASN A O 1
ATOM 1334 N N . PRO A 1 161 ? -15.366 -11.142 28.920 1.00 65.12 161 PRO A N 1
ATOM 1335 C CA . PRO A 1 161 ? -14.399 -10.954 30.010 1.00 65.12 161 PRO A CA 1
ATOM 1336 C C . PRO A 1 161 ? -12.968 -10.627 29.544 1.00 65.12 161 PRO A C 1
ATOM 1338 O O . PRO A 1 161 ? -12.103 -10.303 30.346 1.00 65.12 161 PRO A O 1
ATOM 1341 N N . ARG A 1 162 ? -12.680 -10.678 28.237 1.00 61.56 162 ARG A N 1
ATOM 1342 C CA . ARG A 1 162 ? -11.400 -10.206 27.675 1.00 61.56 162 ARG A CA 1
ATOM 1343 C C . ARG A 1 162 ? -11.290 -8.677 27.613 1.00 61.56 162 ARG A C 1
ATOM 1345 O O . ARG A 1 162 ? -10.196 -8.172 27.387 1.00 61.56 162 ARG A O 1
ATOM 1352 N N . ASN A 1 163 ? -12.400 -7.955 27.780 1.00 58.31 163 ASN A N 1
ATOM 1353 C CA . ASN A 1 163 ? -12.451 -6.495 27.679 1.00 58.31 163 ASN A CA 1
ATOM 1354 C C . ASN A 1 163 ? -12.330 -5.780 29.032 1.00 58.31 163 ASN A C 1
ATOM 1356 O O . ASN A 1 163 ? -12.219 -4.554 29.047 1.00 58.31 163 ASN A O 1
ATOM 1360 N N . THR A 1 164 ? -12.339 -6.501 30.155 1.00 58.28 164 THR A N 1
ATOM 1361 C CA . THR A 1 164 ? -12.094 -5.914 31.477 1.00 58.28 164 THR A CA 1
ATOM 1362 C C . THR A 1 164 ? -10.639 -5.478 31.595 1.00 58.28 164 THR A C 1
ATOM 1364 O O . THR A 1 164 ? -9.718 -6.274 31.408 1.00 58.28 164 THR A O 1
ATOM 1367 N N . ILE A 1 165 ? -10.443 -4.192 31.879 1.00 56.34 165 ILE A N 1
ATOM 1368 C CA . ILE A 1 165 ? -9.136 -3.611 32.182 1.00 56.34 165 ILE A CA 1
ATOM 1369 C C . ILE A 1 165 ? -8.677 -4.252 33.500 1.00 56.34 165 ILE A C 1
ATOM 1371 O O . ILE A 1 165 ? -9.394 -4.138 34.494 1.00 56.34 165 ILE A O 1
ATOM 1375 N N . LYS A 1 166 ? -7.554 -4.983 33.471 1.00 45.88 166 LYS A N 1
ATOM 1376 C CA . LYS A 1 166 ? -6.869 -5.448 34.687 1.00 45.88 166 LYS A CA 1
ATOM 1377 C C . LYS A 1 166 ? -6.338 -4.264 35.479 1.00 45.88 166 LYS A C 1
ATOM 1379 O O . LYS A 1 166 ? -5.827 -3.328 34.822 1.00 45.88 166 LYS A O 1
#

pLDDT: mean 86.22, std 10.3, range [45.88, 96.19]

Sequence (166 aa):
AMSMIRSKNIFVTFCVNSIFDLDKNLVLSRADALLHVYGEGLVDRGRFASFFKAKGDQFDRLKFLYLYGKKFYSYSKPRANFIGKFVKDFVVDEVEYEVQKQKYIDKFLAQEVKGKRQRSYEGLIFNLVRNESYKPKEVAKMAEVDVVTIRRIVLFYENNPRNTIK

Foldseek 3Di:
DLVCQPVDPDDDDDDDPAPLPDDLCCQQPRDAKDWDWDDDDDPFQTKIFIFGDDDPDPDRQSNQQNVVCNVPVDNVPPHGPDIGGDDPDDPDDPVVVVVVVVVVVVVVVPDDCQDPVNLVVLLVLLCCCPVVVDDLVVSCVVVVHDSVVSVVSNVVCVVPVVSRDD

Organism: NCBI:txid412755

Secondary structure (DSSP, 8-state):
-GGGTTSSS-------S-GGGS-HHHHHHT--EEEEEE-SSTT---EEEEEE--TT-SS-HHHHHHHHHTTTT---SS--SEEEE--S--SS-HHHHHHHHHHHHHHHHT-----HHHHHHHHHHHHHHHTS---HHHHHHHHTS-HHHHHHHHHHHHT-GGGS--